Protein AF-A0A950H1S0-F1 (afdb_monomer_lite)

Secondary structure (DSSP, 8-state):
-----------S-S--S-S-HHHHHHHHHHHHHHHS-HHHHHHHHHHH-EE-TTSPEEPPHHHHHHHHHHHHHHHHHHTTTTHHHHHHHHHHHHHHHHHHHHHHHHHHHHHHTT-HHHHHHHHHHHHHHHHHHHT--SSHHHHHHHHHT---S-HHHHHHHHHHHHH-

Structure (mmCIF, N/CA/C/O backbone):
data_AF-A0A950H1S0-F1
#
_entry.id   AF-A0A950H1S0-F1
#
loop_
_atom_site.group_PDB
_atom_site.id
_atom_site.type_symbol
_atom_site.label_atom_id
_atom_site.label_alt_id
_atom_site.label_comp_id
_atom_site.label_asym_id
_atom_site.label_entity_id
_atom_site.label_seq_id
_atom_site.pdbx_PDB_ins_code
_atom_site.Cartn_x
_atom_site.Cartn_y
_atom_site.Cartn_z
_atom_site.occupancy
_atom_site.B_iso_or_equiv
_atom_site.auth_seq_id
_atom_site.auth_comp_id
_atom_site.auth_asym_id
_atom_site.auth_atom_id
_atom_site.pdbx_PDB_model_num
ATOM 1 N N . MET A 1 1 ? 1.755 6.041 -22.697 1.00 38.09 1 MET A N 1
ATOM 2 C CA . MET A 1 1 ? 2.998 6.844 -22.705 1.00 38.09 1 MET A CA 1
ATOM 3 C C . MET A 1 1 ? 3.566 6.841 -24.124 1.00 38.09 1 MET A C 1
ATOM 5 O O . MET A 1 1 ? 3.998 5.794 -24.586 1.00 38.09 1 MET A O 1
ATOM 9 N N . THR A 1 2 ? 3.472 7.942 -24.872 1.00 40.25 2 THR A N 1
ATOM 10 C CA . THR A 1 2 ? 3.993 8.026 -26.253 1.00 40.25 2 THR A CA 1
ATOM 11 C C . THR A 1 2 ? 5.439 8.514 -26.235 1.00 40.25 2 THR A C 1
ATOM 13 O O . THR A 1 2 ? 5.691 9.672 -25.904 1.00 40.25 2 THR A O 1
ATOM 16 N N . TRP A 1 3 ? 6.384 7.643 -26.582 1.00 46.75 3 TRP A N 1
ATOM 17 C CA . TRP A 1 3 ? 7.804 7.979 -26.685 1.00 46.75 3 TRP A CA 1
ATOM 18 C C . TRP A 1 3 ? 8.029 8.882 -27.905 1.00 46.75 3 TRP A C 1
ATOM 20 O O . TRP A 1 3 ? 7.721 8.502 -29.034 1.00 46.75 3 TRP A O 1
ATOM 30 N N . ARG A 1 4 ? 8.524 10.106 -27.686 1.00 51.00 4 ARG A N 1
ATOM 31 C CA . ARG A 1 4 ? 8.884 11.040 -28.763 1.00 51.00 4 ARG A CA 1
ATOM 32 C C . ARG A 1 4 ? 10.363 10.869 -29.091 1.00 51.00 4 ARG A C 1
ATOM 34 O O . ARG A 1 4 ? 11.213 11.293 -28.319 1.00 51.00 4 ARG A O 1
ATOM 41 N N . PHE A 1 5 ? 10.659 10.286 -30.248 1.00 61.50 5 PHE A N 1
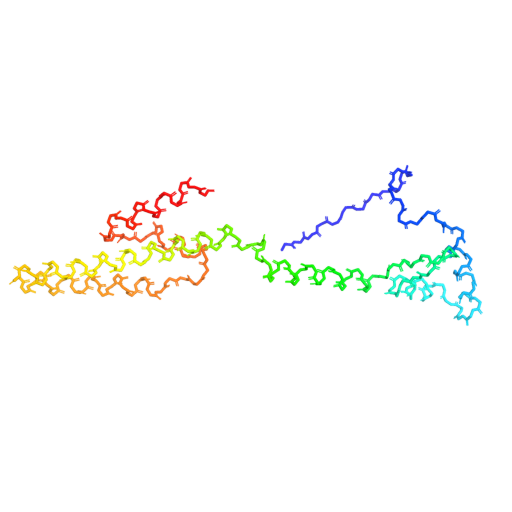ATOM 42 C CA . PHE A 1 5 ? 12.015 10.255 -30.795 1.00 61.50 5 PHE A CA 1
ATOM 43 C C . PHE A 1 5 ? 12.341 11.601 -31.456 1.00 61.50 5 PHE A C 1
ATOM 45 O O . PHE A 1 5 ? 11.546 12.120 -32.242 1.00 61.50 5 PHE A O 1
ATOM 52 N N . ALA A 1 6 ? 13.500 12.173 -31.132 1.00 51.38 6 ALA A N 1
ATOM 53 C CA . ALA A 1 6 ? 13.997 13.409 -31.728 1.00 51.38 6 ALA A CA 1
ATOM 54 C C . ALA A 1 6 ? 15.159 13.087 -32.676 1.00 51.38 6 ALA A C 1
ATOM 56 O O . ALA A 1 6 ? 16.262 12.774 -32.235 1.00 51.38 6 ALA A O 1
ATOM 57 N N . TYR A 1 7 ? 14.907 13.172 -33.980 1.00 58.94 7 TYR A N 1
ATOM 58 C CA . TYR A 1 7 ? 15.935 12.994 -35.002 1.00 58.94 7 TYR A CA 1
ATOM 59 C C . TYR A 1 7 ? 16.726 14.296 -35.175 1.00 58.94 7 TYR A C 1
ATOM 61 O O . TYR A 1 7 ? 16.140 15.370 -35.326 1.00 58.94 7 TYR A O 1
ATOM 69 N N . ARG A 1 8 ? 18.060 14.212 -35.158 1.00 60.66 8 ARG A N 1
ATOM 70 C CA . ARG A 1 8 ? 18.971 15.327 -35.460 1.00 60.66 8 ARG A CA 1
ATOM 71 C C . ARG A 1 8 ? 19.859 14.974 -36.650 1.00 60.66 8 ARG A C 1
ATOM 73 O O . ARG A 1 8 ? 20.138 13.806 -36.901 1.00 60.66 8 ARG A O 1
ATOM 80 N N . ARG A 1 9 ? 20.277 15.999 -37.397 1.00 55.22 9 ARG A N 1
ATOM 81 C CA . ARG A 1 9 ? 21.183 15.864 -38.544 1.00 55.22 9 ARG A CA 1
ATOM 82 C C . ARG A 1 9 ? 22.585 15.486 -38.048 1.00 55.22 9 ARG A C 1
ATOM 84 O O . ARG A 1 9 ? 23.049 16.069 -37.076 1.00 55.22 9 ARG A O 1
ATOM 91 N N . TRP A 1 10 ? 23.223 14.527 -38.718 1.00 53.88 10 TRP A N 1
ATOM 92 C CA . TRP A 1 10 ? 24.555 14.015 -38.381 1.00 53.88 10 TRP A CA 1
ATOM 93 C C . TRP A 1 10 ? 25.620 15.116 -38.475 1.00 53.88 10 TRP A C 1
ATOM 95 O O . TRP A 1 10 ? 25.728 15.773 -39.512 1.00 53.88 10 TRP A O 1
ATOM 105 N N . ASP A 1 11 ? 26.388 15.315 -37.404 1.00 62.91 11 ASP A N 1
ATOM 106 C CA . ASP A 1 11 ? 27.417 16.360 -37.279 1.00 62.91 11 ASP A CA 1
ATOM 107 C C . ASP A 1 11 ? 28.848 15.798 -37.171 1.00 62.91 11 ASP A C 1
ATOM 109 O O . ASP A 1 11 ? 29.795 16.551 -36.961 1.00 62.91 11 ASP A O 1
ATOM 113 N N . GLY A 1 12 ? 29.013 14.483 -37.353 1.00 54.94 12 GLY A N 1
ATOM 114 C CA . GLY A 1 12 ? 30.312 13.806 -37.335 1.00 54.94 12 GLY A CA 1
ATOM 115 C C . GLY A 1 12 ? 30.872 13.505 -35.944 1.00 54.94 12 GLY A C 1
ATOM 116 O O . GLY A 1 12 ? 31.942 12.916 -35.864 1.00 54.94 12 GLY A O 1
ATOM 117 N N . THR A 1 13 ? 30.173 13.870 -34.863 1.00 57.12 13 THR A N 1
ATOM 118 C CA . THR A 1 13 ? 30.615 13.606 -33.476 1.00 57.12 13 THR A CA 1
ATOM 119 C C . THR A 1 13 ? 29.840 12.497 -32.773 1.00 57.12 13 THR A C 1
ATOM 121 O O . THR A 1 13 ? 30.109 12.178 -31.617 1.00 57.12 13 THR A O 1
ATOM 124 N N . GLN A 1 14 ? 28.863 11.908 -33.456 1.00 60.25 14 GLN A N 1
ATOM 125 C CA . GLN A 1 14 ? 28.075 10.811 -32.918 1.00 60.25 14 GLN A CA 1
ATOM 126 C C . GLN A 1 14 ? 28.846 9.505 -33.088 1.00 60.25 14 GLN A C 1
ATOM 128 O O . GLN A 1 14 ? 29.394 9.246 -34.157 1.00 60.25 14 GLN A O 1
ATOM 133 N N . ASP A 1 15 ? 28.876 8.704 -32.026 1.00 51.19 15 ASP A N 1
ATOM 134 C CA . ASP A 1 15 ? 29.536 7.402 -31.995 1.00 51.19 15 ASP A CA 1
ATOM 135 C C . ASP A 1 15 ? 28.884 6.500 -33.054 1.00 51.19 15 ASP A C 1
ATOM 137 O O . ASP A 1 15 ? 27.745 6.038 -32.908 1.00 51.19 15 ASP A O 1
ATOM 141 N N . SER A 1 16 ? 29.535 6.360 -34.209 1.00 47.78 16 SER A N 1
ATOM 142 C CA . SER A 1 16 ? 29.001 5.556 -35.295 1.00 47.78 16 SER A CA 1
ATOM 143 C C . SER A 1 16 ? 29.196 4.095 -34.930 1.00 47.78 16 SER A C 1
ATOM 145 O O . SER A 1 16 ? 30.315 3.596 -34.938 1.00 47.78 16 SER A O 1
ATOM 147 N N . LEU A 1 17 ? 28.097 3.371 -34.719 1.00 52.16 17 LEU A N 1
ATOM 148 C CA . LEU A 1 17 ? 28.074 1.904 -34.601 1.00 52.16 17 LEU A CA 1
ATOM 149 C C . LEU A 1 17 ? 28.698 1.164 -35.808 1.00 52.16 17 LEU A C 1
ATOM 151 O O . LEU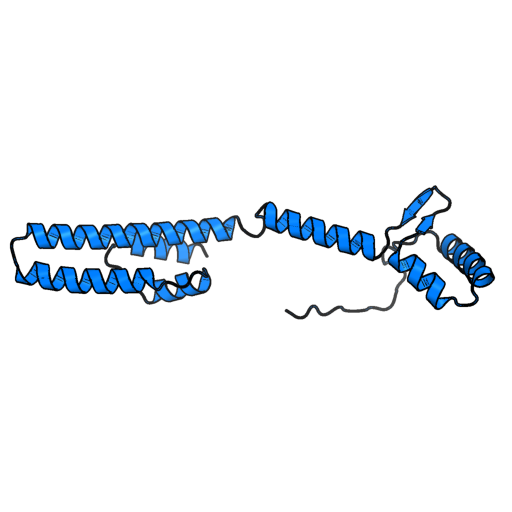 A 1 17 ? 28.763 -0.063 -35.810 1.00 52.16 17 LEU A O 1
ATOM 155 N N . VAL A 1 18 ? 29.123 1.887 -36.849 1.00 53.25 18 VAL A N 1
ATOM 156 C CA . VAL A 1 18 ? 29.687 1.359 -38.088 1.00 53.25 18 VAL A CA 1
ATOM 157 C C . VAL A 1 18 ? 30.982 2.111 -38.396 1.00 53.25 18 VAL A C 1
ATOM 159 O O . VAL A 1 18 ? 30.972 3.121 -39.091 1.00 53.25 18 VAL A O 1
ATOM 162 N N . ASP A 1 19 ? 32.091 1.604 -37.865 1.00 55.81 19 ASP A N 1
ATOM 163 C CA . ASP A 1 19 ? 33.453 2.128 -38.075 1.00 55.81 19 ASP A CA 1
ATOM 164 C C . ASP A 1 19 ? 34.013 1.773 -39.474 1.00 55.81 19 ASP A C 1
ATOM 166 O O . ASP A 1 19 ? 35.102 2.186 -39.853 1.00 55.81 19 ASP A O 1
ATOM 170 N N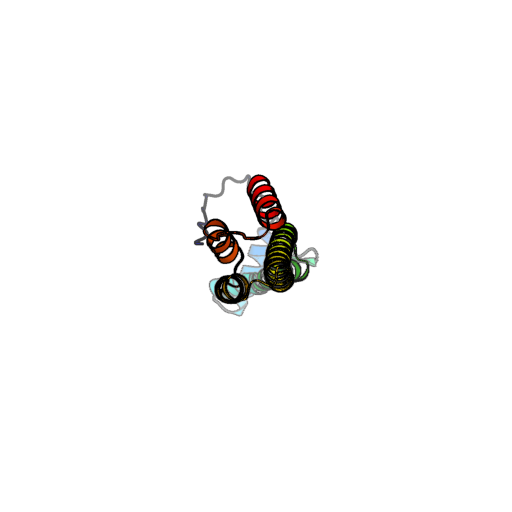 . ASP A 1 20 ? 33.262 0.997 -40.269 1.00 60.25 20 ASP A N 1
ATOM 171 C CA . ASP A 1 20 ? 33.760 0.358 -41.491 1.00 60.25 20 ASP A CA 1
ATOM 172 C C . ASP A 1 20 ? 32.764 0.513 -42.656 1.00 60.25 20 ASP A C 1
ATOM 174 O O . ASP A 1 20 ? 32.072 -0.413 -43.091 1.00 60.25 20 ASP A O 1
ATOM 178 N N . THR A 1 21 ? 32.621 1.756 -43.121 1.00 63.16 21 THR A N 1
ATOM 179 C CA . THR A 1 21 ? 31.704 2.130 -44.217 1.00 63.16 21 THR A CA 1
ATOM 180 C C . THR A 1 21 ? 32.031 1.438 -45.547 1.00 63.16 21 THR A C 1
ATOM 182 O O . THR A 1 21 ? 31.116 1.137 -46.316 1.00 63.16 21 THR A O 1
ATOM 185 N N . ASP A 1 22 ? 33.300 1.103 -45.790 1.00 61.12 22 ASP A N 1
ATOM 186 C CA . ASP A 1 22 ? 33.742 0.393 -46.996 1.00 61.12 22 ASP A CA 1
ATOM 187 C C . ASP A 1 22 ? 33.307 -1.082 -47.000 1.00 61.12 22 ASP A C 1
ATOM 189 O O . ASP A 1 22 ? 32.896 -1.612 -48.038 1.00 61.12 22 ASP A O 1
ATOM 193 N N . ALA A 1 23 ? 33.296 -1.737 -45.834 1.00 64.12 23 ALA A N 1
ATOM 194 C CA . ALA A 1 23 ? 32.788 -3.102 -45.692 1.00 64.12 23 ALA A CA 1
ATOM 195 C C . ALA A 1 23 ? 31.280 -3.187 -45.997 1.00 64.12 23 ALA A C 1
ATOM 197 O O . ALA A 1 23 ? 30.825 -4.127 -46.655 1.00 64.12 23 ALA A O 1
ATOM 198 N N . VAL A 1 24 ? 30.515 -2.167 -45.589 1.00 63.62 24 VAL A N 1
ATOM 199 C CA . VAL A 1 24 ? 29.084 -2.045 -45.913 1.00 63.62 24 VAL A CA 1
ATOM 200 C C . VAL A 1 24 ? 28.879 -1.931 -47.426 1.00 63.62 24 VAL A C 1
ATOM 202 O O . VAL A 1 24 ? 28.056 -2.646 -47.996 1.00 63.62 24 VAL A O 1
ATOM 205 N N . LEU A 1 25 ? 29.646 -1.068 -48.098 1.00 66.50 25 LEU A N 1
ATOM 206 C CA . LEU A 1 25 ? 29.520 -0.840 -49.541 1.00 66.50 25 LEU A CA 1
ATOM 207 C C . LEU A 1 25 ? 29.875 -2.082 -50.370 1.00 66.50 25 LEU A C 1
ATOM 209 O O . LEU A 1 25 ? 29.173 -2.392 -51.336 1.00 66.50 25 LEU A O 1
ATOM 213 N N . SER A 1 26 ? 30.916 -2.820 -49.977 1.00 68.94 26 SER A N 1
ATOM 214 C CA . SER A 1 26 ? 31.328 -4.050 -50.665 1.00 68.94 26 SER A CA 1
ATOM 215 C C . SER A 1 26 ? 30.219 -5.106 -50.644 1.00 68.94 26 SER A C 1
ATOM 217 O O . SER A 1 26 ? 29.904 -5.701 -51.672 1.00 68.94 26 SER A O 1
ATOM 219 N N . GLN A 1 27 ? 29.562 -5.290 -49.498 1.00 63.75 27 GLN A N 1
ATOM 220 C CA . GLN A 1 27 ? 28.539 -6.322 -49.347 1.00 63.75 27 GLN A CA 1
ATOM 221 C C . GLN A 1 27 ? 27.189 -5.944 -49.979 1.00 63.75 27 GLN A C 1
ATOM 223 O O . GLN A 1 27 ? 26.527 -6.810 -50.552 1.00 63.75 27 GLN A O 1
ATOM 228 N N . LEU A 1 28 ? 26.799 -4.658 -49.972 1.00 61.62 28 LEU A N 1
ATOM 229 C CA . LEU A 1 28 ? 25.647 -4.204 -50.769 1.00 61.62 28 LEU A CA 1
ATOM 230 C C . LEU A 1 28 ? 25.855 -4.474 -52.265 1.00 61.62 28 LEU A C 1
ATOM 232 O O . LEU A 1 28 ? 24.890 -4.759 -52.971 1.00 61.62 28 LEU A O 1
ATOM 236 N N . THR A 1 29 ? 27.094 -4.361 -52.747 1.00 65.69 29 THR A N 1
ATOM 237 C CA . THR A 1 29 ? 27.431 -4.551 -54.163 1.00 65.69 29 THR A CA 1
ATOM 238 C C . THR A 1 29 ? 27.356 -6.026 -54.564 1.00 65.69 29 THR A C 1
ATOM 240 O O . THR A 1 29 ? 26.790 -6.341 -55.611 1.00 65.69 29 THR A O 1
ATOM 243 N N . ASP A 1 30 ? 27.832 -6.930 -53.704 1.00 64.25 30 ASP A N 1
ATOM 244 C CA . ASP A 1 30 ? 27.719 -8.379 -53.913 1.00 64.25 30 ASP A CA 1
ATOM 245 C C . ASP A 1 30 ? 26.251 -8.853 -53.928 1.00 64.25 30 ASP A C 1
ATOM 247 O O . ASP A 1 30 ? 25.857 -9.643 -54.790 1.00 64.25 30 ASP A O 1
ATOM 251 N N . ASP A 1 31 ? 25.404 -8.320 -53.040 1.00 57.53 31 ASP A N 1
ATOM 252 C CA . ASP A 1 31 ? 23.982 -8.692 -52.970 1.00 57.53 31 ASP A CA 1
ATOM 253 C C . ASP A 1 31 ? 23.121 -8.029 -54.068 1.00 57.53 31 ASP A C 1
ATOM 255 O O . ASP A 1 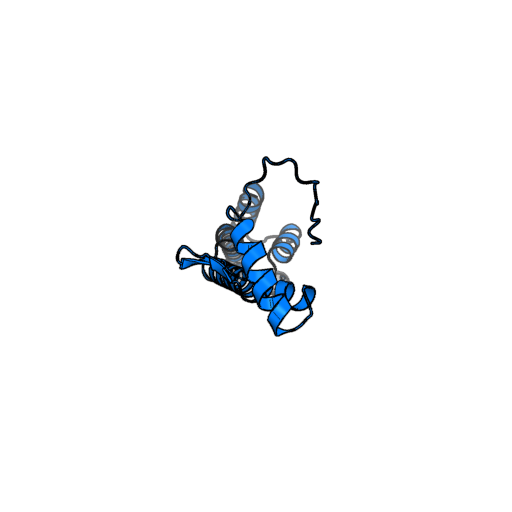31 ? 22.151 -8.631 -54.550 1.00 57.53 31 ASP A O 1
ATOM 259 N N . LEU A 1 32 ? 23.485 -6.820 -54.519 1.00 58.25 32 LEU A N 1
ATOM 260 C CA . LEU A 1 32 ? 22.901 -6.157 -55.695 1.00 58.25 32 LEU A CA 1
ATOM 261 C C . LEU A 1 32 ? 23.042 -7.014 -56.955 1.00 58.25 32 LEU A C 1
ATOM 263 O O . LEU A 1 32 ? 22.092 -7.132 -57.732 1.00 58.25 32 LEU A O 1
ATOM 267 N N . LEU A 1 33 ? 24.220 -7.616 -57.143 1.00 63.25 33 LEU A N 1
ATOM 268 C CA . LEU A 1 33 ? 24.517 -8.493 -58.276 1.00 63.25 33 LEU A CA 1
ATOM 269 C C . LEU A 1 33 ? 23.727 -9.809 -58.218 1.00 63.25 33 LEU A C 1
ATOM 271 O O . LEU A 1 33 ? 23.462 -10.401 -59.263 1.00 63.25 33 LEU A O 1
ATOM 275 N N . ALA A 1 34 ? 23.322 -10.251 -57.023 1.00 61.50 34 ALA A N 1
ATOM 276 C CA . ALA A 1 34 ? 22.607 -11.508 -56.829 1.00 61.50 34 ALA A CA 1
ATOM 277 C C . ALA A 1 34 ? 21.083 -11.404 -57.029 1.00 61.50 34 ALA A C 1
ATOM 279 O O . ALA A 1 34 ? 20.490 -12.349 -57.545 1.00 61.50 34 ALA A O 1
ATOM 280 N N . ASN A 1 35 ? 20.432 -10.304 -56.618 1.00 60.94 35 ASN A N 1
ATOM 281 C CA . ASN A 1 35 ? 18.957 -10.221 -56.594 1.00 60.94 35 ASN A CA 1
ATOM 282 C C . ASN A 1 35 ? 18.345 -8.896 -57.095 1.00 60.94 35 ASN A C 1
ATOM 284 O O . ASN A 1 35 ? 17.123 -8.773 -57.111 1.00 60.94 35 ASN A O 1
ATOM 288 N N . GLY A 1 36 ? 19.144 -7.911 -57.521 1.00 59.78 36 GLY A N 1
ATOM 289 C CA . GLY A 1 36 ? 18.653 -6.728 -58.244 1.00 59.78 36 GLY A CA 1
ATOM 290 C C . GLY A 1 36 ? 17.886 -5.670 -57.436 1.00 59.78 36 GLY A C 1
ATOM 291 O O . GLY A 1 36 ? 17.573 -4.626 -58.004 1.00 59.78 36 GLY A O 1
ATOM 292 N N . ASP A 1 37 ? 17.623 -5.873 -56.139 1.00 74.25 37 ASP A N 1
ATOM 293 C CA . ASP A 1 37 ? 17.004 -4.856 -55.277 1.00 74.25 37 ASP A CA 1
ATOM 294 C C . ASP A 1 37 ? 17.850 -4.557 -54.026 1.00 74.25 37 ASP A C 1
ATOM 296 O O . ASP A 1 37 ? 17.950 -5.344 -53.077 1.00 74.25 37 ASP A O 1
ATOM 300 N N . LEU A 1 38 ? 18.445 -3.362 -54.038 1.00 66.75 38 LEU A N 1
ATOM 301 C CA . LEU A 1 38 ? 19.234 -2.784 -52.952 1.00 66.75 38 LEU A CA 1
ATOM 302 C C . LEU A 1 38 ? 18.446 -2.683 -51.644 1.00 66.75 38 LEU A C 1
ATOM 304 O O . LEU A 1 38 ? 18.996 -2.863 -50.556 1.00 66.75 38 LEU A O 1
ATOM 308 N N . HIS A 1 39 ? 17.158 -2.362 -51.748 1.00 72.94 39 HIS A N 1
ATOM 309 C CA . HIS A 1 39 ? 16.298 -2.132 -50.601 1.00 72.94 39 HIS A CA 1
ATOM 310 C C . HIS A 1 39 ? 16.073 -3.431 -49.832 1.00 72.94 39 HIS A C 1
ATOM 312 O O . HIS A 1 39 ? 16.208 -3.459 -48.609 1.00 72.94 39 HIS A O 1
ATOM 318 N N . GLU A 1 40 ? 15.822 -4.529 -50.544 1.00 79.12 40 GLU A N 1
ATOM 319 C CA . GLU A 1 40 ? 15.666 -5.841 -49.921 1.00 79.12 40 GLU A CA 1
ATOM 320 C C . GLU A 1 40 ? 16.970 -6.360 -49.309 1.00 79.12 40 GLU A C 1
ATOM 322 O O . GLU A 1 40 ? 16.940 -7.038 -48.279 1.00 79.12 40 GLU A O 1
ATOM 327 N N . ALA A 1 41 ? 18.121 -6.085 -49.930 1.00 80.44 41 ALA A N 1
ATOM 328 C CA . ALA A 1 41 ? 19.426 -6.441 -49.373 1.00 80.44 41 ALA A CA 1
ATOM 329 C C . ALA A 1 41 ? 19.672 -5.703 -48.046 1.00 80.44 41 ALA A C 1
ATOM 331 O O . ALA A 1 41 ? 19.919 -6.335 -47.016 1.00 80.44 41 ALA A O 1
ATOM 332 N N . LEU A 1 42 ? 19.459 -4.384 -48.032 1.00 79.69 42 LEU A N 1
ATOM 333 C CA . LEU A 1 42 ? 19.552 -3.553 -46.831 1.00 79.69 42 LEU A CA 1
ATOM 334 C C . LEU A 1 42 ? 18.566 -3.984 -45.742 1.00 79.69 42 LEU A C 1
ATOM 336 O O . LEU A 1 42 ? 18.943 -4.130 -44.581 1.00 79.69 42 LEU A O 1
ATOM 340 N N . GLN A 1 43 ? 17.309 -4.240 -46.099 1.00 83.69 43 GLN A N 1
ATOM 341 C CA . GLN A 1 43 ? 16.289 -4.657 -45.142 1.00 83.69 43 GLN A CA 1
ATOM 342 C C . GLN A 1 43 ? 16.599 -6.035 -44.542 1.00 83.69 43 GLN A C 1
ATOM 344 O O . GLN A 1 43 ? 16.350 -6.276 -43.357 1.00 83.69 43 GLN A O 1
ATOM 349 N N . ARG A 1 44 ? 17.172 -6.953 -45.327 1.00 83.38 44 ARG A N 1
ATOM 350 C CA . ARG A 1 44 ? 17.634 -8.258 -44.836 1.00 83.38 44 ARG A CA 1
ATOM 351 C C . ARG A 1 44 ? 18.847 -8.123 -43.921 1.00 83.38 44 ARG A C 1
ATOM 353 O O . ARG A 1 44 ? 18.868 -8.785 -42.881 1.00 83.38 44 ARG A O 1
ATOM 360 N N . MET A 1 45 ? 19.797 -7.261 -44.275 1.00 83.25 45 MET A N 1
ATOM 361 C CA . MET A 1 45 ? 20.990 -6.968 -43.479 1.00 83.25 45 MET A CA 1
ATOM 362 C C . MET A 1 45 ? 20.617 -6.357 -42.122 1.00 83.25 45 MET A C 1
ATOM 364 O O . MET A 1 45 ? 21.042 -6.858 -41.086 1.00 83.25 45 MET A O 1
ATOM 368 N N . LEU A 1 46 ? 19.736 -5.352 -42.107 1.00 85.75 46 LEU A N 1
ATOM 369 C CA . LEU A 1 46 ? 19.254 -4.715 -40.878 1.00 85.75 46 LEU A CA 1
ATOM 370 C C . LEU A 1 46 ? 18.478 -5.685 -39.980 1.00 85.75 46 LEU A C 1
ATOM 372 O O . LEU A 1 46 ? 18.611 -5.639 -38.762 1.00 85.75 46 LEU A O 1
ATOM 376 N N . ASN A 1 47 ? 17.674 -6.582 -40.556 1.00 86.81 47 ASN A N 1
ATOM 377 C CA . ASN A 1 47 ? 16.861 -7.506 -39.765 1.00 86.81 47 ASN A CA 1
ATOM 378 C C . ASN A 1 47 ? 17.649 -8.686 -39.183 1.00 86.81 47 ASN A C 1
ATOM 380 O O . ASN A 1 47 ? 17.316 -9.136 -38.087 1.00 86.81 47 ASN A O 1
ATOM 384 N N . ARG A 1 48 ? 18.638 -9.223 -39.909 1.00 86.38 48 ARG A N 1
ATOM 385 C CA . ARG A 1 48 ? 19.388 -10.432 -39.505 1.00 86.38 48 ARG A CA 1
ATOM 386 C C . ARG A 1 48 ? 20.781 -10.148 -38.944 1.00 86.38 48 ARG A C 1
ATOM 388 O O . ARG A 1 48 ? 21.392 -11.049 -38.366 1.00 86.38 48 ARG A O 1
ATOM 395 N N . GLY A 1 49 ? 21.267 -8.925 -39.117 1.00 86.62 49 GLY A N 1
ATOM 396 C CA . GLY A 1 49 ? 22.653 -8.589 -38.850 1.00 86.62 49 GLY A CA 1
ATOM 397 C C . GLY A 1 49 ? 23.574 -9.096 -39.956 1.00 86.62 49 GLY A C 1
ATOM 398 O O . GLY A 1 49 ? 23.149 -9.741 -40.920 1.00 86.62 49 GLY A O 1
ATOM 399 N N . TRP A 1 50 ? 24.856 -8.797 -39.813 1.00 84.50 50 TRP A N 1
ATOM 400 C CA . TRP A 1 50 ? 25.892 -9.145 -40.783 1.00 84.50 50 TRP A CA 1
ATOM 401 C C . TRP A 1 50 ? 27.223 -9.386 -40.070 1.00 84.50 50 TRP A C 1
ATOM 403 O O . TRP A 1 50 ? 27.328 -9.220 -38.854 1.00 84.50 50 TRP A O 1
ATOM 413 N N . ARG A 1 51 ? 28.226 -9.871 -40.802 1.00 84.06 51 ARG A N 1
ATOM 414 C CA . ARG A 1 51 ? 29.572 -10.096 -40.265 1.00 84.06 51 ARG A CA 1
ATOM 415 C C . ARG A 1 51 ? 30.541 -9.143 -40.934 1.00 84.06 51 ARG A C 1
ATOM 417 O O . ARG A 1 51 ? 30.526 -9.033 -42.155 1.00 84.06 51 ARG A O 1
ATOM 424 N N . LEU A 1 52 ? 31.382 -8.512 -40.128 1.00 81.19 52 LEU A N 1
ATOM 425 C CA . LEU A 1 52 ? 32.496 -7.722 -40.614 1.00 81.19 52 LEU A CA 1
ATOM 426 C C . LEU A 1 52 ? 33.608 -8.644 -41.142 1.00 81.19 52 LEU A C 1
ATOM 428 O O . LEU A 1 52 ? 33.698 -9.810 -40.735 1.00 81.19 52 LEU A O 1
ATOM 432 N N . PRO A 1 53 ? 34.490 -8.124 -42.012 1.00 73.81 53 PRO A N 1
ATOM 433 C CA . PRO A 1 53 ? 35.651 -8.854 -42.526 1.00 73.81 53 PRO A CA 1
ATOM 434 C C . PRO A 1 53 ? 36.624 -9.341 -41.442 1.00 73.81 53 PRO A C 1
ATOM 436 O O . PRO A 1 53 ? 37.315 -10.339 -41.631 1.00 73.81 53 PRO A O 1
ATOM 439 N N . ASP A 1 54 ? 36.657 -8.670 -40.292 1.00 81.75 54 ASP A N 1
ATOM 440 C CA . ASP A 1 54 ? 37.440 -9.062 -39.115 1.00 81.75 54 ASP A CA 1
ATOM 441 C C . ASP A 1 54 ? 36.798 -10.202 -38.294 1.00 81.75 54 ASP A C 1
ATOM 443 O O . ASP A 1 54 ? 37.342 -10.634 -37.277 1.00 81.75 54 ASP A O 1
ATOM 447 N N . GLY A 1 55 ? 35.641 -10.705 -38.735 1.00 78.12 55 GLY A N 1
ATOM 448 C CA . GLY A 1 55 ? 34.899 -11.788 -38.099 1.00 78.12 55 GLY A CA 1
ATOM 449 C C . GLY A 1 55 ? 33.920 -11.343 -37.010 1.00 78.12 55 GLY A C 1
ATOM 450 O O . GLY A 1 55 ? 33.174 -12.189 -36.507 1.00 78.12 55 GLY A O 1
ATOM 451 N N . ARG A 1 56 ? 33.857 -10.051 -36.650 1.00 80.12 56 ARG A N 1
ATOM 452 C CA . ARG A 1 56 ? 32.868 -9.545 -35.683 1.00 80.12 56 ARG A CA 1
ATOM 453 C C . ARG A 1 56 ? 31.459 -9.608 -36.271 1.00 80.12 56 ARG A C 1
ATOM 455 O O . ARG A 1 56 ? 31.238 -9.302 -37.440 1.00 80.12 56 ARG A O 1
ATOM 462 N N . ARG A 1 57 ? 30.478 -10.009 -35.459 1.00 80.75 57 ARG A N 1
ATOM 463 C CA . ARG A 1 57 ? 29.061 -10.045 -35.853 1.00 80.75 57 ARG A CA 1
ATOM 464 C C . ARG A 1 57 ? 28.369 -8.764 -35.398 1.00 80.75 57 ARG A C 1
ATOM 466 O O . ARG A 1 57 ? 28.339 -8.487 -34.205 1.00 80.75 57 ARG A O 1
ATOM 473 N N . VAL A 1 58 ? 27.773 -8.037 -36.337 1.00 87.44 58 VAL A N 1
ATOM 474 C CA . VAL A 1 58 ? 26.823 -6.959 -36.047 1.00 87.44 58 VAL A CA 1
ATOM 475 C C . VAL A 1 58 ? 25.446 -7.573 -35.888 1.00 87.44 58 VAL A C 1
ATOM 477 O O . VAL A 1 58 ? 24.982 -8.333 -36.741 1.00 87.44 58 VAL A O 1
ATOM 480 N N . GLU A 1 59 ? 24.805 -7.250 -34.778 1.00 88.50 59 GLU A N 1
ATOM 481 C CA . GLU A 1 59 ? 23.483 -7.750 -34.429 1.00 88.50 59 GLU A CA 1
ATOM 482 C C . GLU A 1 59 ? 22.399 -7.078 -35.264 1.00 88.50 59 GLU A C 1
ATOM 484 O O . GLU A 1 59 ? 22.440 -5.875 -35.530 1.00 88.50 59 GLU A O 1
ATOM 489 N N . GLY A 1 60 ? 21.427 -7.876 -35.703 1.00 90.56 60 GLY A N 1
ATOM 490 C CA . GLY A 1 60 ? 20.264 -7.352 -36.406 1.00 90.56 60 GLY A CA 1
ATOM 491 C C . GLY A 1 60 ? 19.245 -6.750 -35.446 1.00 90.56 60 GLY A C 1
ATOM 492 O O . GLY A 1 60 ? 19.257 -7.010 -34.245 1.00 90.56 60 GLY A O 1
ATOM 493 N N . LEU A 1 61 ? 18.269 -6.029 -35.995 1.00 88.19 61 LEU A N 1
ATOM 494 C CA . LEU A 1 61 ? 17.136 -5.500 -35.237 1.00 88.19 61 LEU A CA 1
ATOM 495 C C . LEU A 1 61 ? 16.388 -6.601 -34.467 1.00 88.19 61 LEU A C 1
ATOM 497 O O . LEU A 1 61 ? 15.896 -6.344 -33.377 1.00 88.19 61 LEU A O 1
ATOM 501 N N . ARG A 1 62 ? 16.315 -7.828 -35.002 1.00 86.75 62 ARG A N 1
ATOM 502 C CA . ARG A 1 62 ? 15.700 -8.965 -34.296 1.00 86.75 62 ARG A CA 1
ATOM 503 C C . ARG A 1 62 ? 16.465 -9.335 -33.033 1.00 86.75 62 ARG A C 1
ATOM 505 O O . ARG A 1 62 ? 15.851 -9.415 -31.981 1.00 86.75 62 ARG A O 1
ATOM 512 N N . ASP A 1 63 ? 17.783 -9.473 -33.141 1.00 87.44 63 ASP A N 1
ATOM 513 C CA . ASP A 1 63 ? 18.646 -9.822 -32.012 1.00 87.44 63 ASP A CA 1
ATOM 514 C C . ASP A 1 63 ? 18.584 -8.734 -30.923 1.00 87.44 63 ASP A C 1
ATOM 516 O O . ASP A 1 63 ? 18.475 -9.038 -29.738 1.00 87.44 63 ASP A O 1
ATOM 520 N N . LEU A 1 64 ? 18.562 -7.456 -31.325 1.00 88.06 64 LEU A N 1
ATOM 521 C CA . LEU A 1 64 ? 18.401 -6.330 -30.401 1.00 88.06 64 LEU A CA 1
ATOM 522 C C . LEU A 1 64 ? 17.019 -6.317 -29.730 1.00 88.06 64 LEU A C 1
ATOM 524 O O . LEU A 1 64 ? 16.920 -6.078 -28.530 1.00 88.06 64 LEU A O 1
ATOM 528 N N . LEU A 1 65 ? 15.947 -6.583 -30.482 1.00 88.62 65 LEU A N 1
ATOM 529 C CA . LEU A 1 65 ? 14.593 -6.679 -29.928 1.00 88.62 65 LEU A CA 1
ATOM 530 C C . LEU A 1 65 ? 14.452 -7.866 -28.974 1.00 88.62 65 LEU A C 1
ATOM 532 O O . LEU A 1 65 ? 13.773 -7.743 -27.958 1.00 88.62 65 LEU A O 1
ATOM 536 N N . ASP A 1 66 ? 15.076 -8.996 -29.292 1.00 89.62 66 ASP A N 1
ATOM 537 C CA . ASP A 1 66 ? 15.062 -10.179 -28.440 1.00 89.62 66 ASP A CA 1
ATOM 538 C C . ASP A 1 66 ? 15.876 -9.947 -27.163 1.00 89.62 66 ASP A C 1
ATOM 540 O O . ASP A 1 66 ? 15.394 -10.300 -26.091 1.00 89.62 66 ASP A O 1
ATOM 544 N N . ARG A 1 67 ? 17.013 -9.236 -27.231 1.00 86.75 67 ARG A N 1
ATOM 545 C CA . ARG A 1 67 ? 17.730 -8.757 -26.036 1.00 86.75 67 ARG A CA 1
ATOM 546 C C . ARG A 1 67 ? 16.850 -7.864 -25.168 1.00 86.75 67 ARG A C 1
ATOM 548 O O . ARG A 1 67 ? 16.746 -8.113 -23.979 1.00 86.75 67 ARG A O 1
ATOM 555 N N . ILE A 1 68 ? 16.199 -6.855 -25.750 1.00 88.00 68 ILE A N 1
ATOM 556 C CA . ILE A 1 68 ? 15.330 -5.937 -24.993 1.00 88.00 68 ILE A CA 1
ATOM 557 C C . ILE A 1 68 ? 14.169 -6.699 -24.339 1.00 88.00 68 ILE A C 1
ATOM 559 O O . ILE A 1 68 ? 13.748 -6.366 -23.234 1.00 88.00 68 ILE A O 1
ATOM 563 N N . ARG A 1 69 ? 13.620 -7.719 -25.012 1.00 86.25 69 ARG A N 1
ATOM 564 C CA . ARG A 1 69 ? 12.586 -8.584 -24.427 1.00 86.25 69 ARG A CA 1
ATOM 565 C C . ARG A 1 69 ? 13.123 -9.393 -23.255 1.00 86.25 69 ARG A C 1
ATOM 567 O O . ARG A 1 69 ? 12.456 -9.412 -22.230 1.00 86.25 69 ARG A O 1
ATOM 574 N N . LEU A 1 70 ? 14.296 -10.002 -23.413 1.00 84.88 70 LEU A N 1
ATOM 575 C CA . LEU A 1 70 ? 14.977 -10.754 -22.361 1.00 84.88 70 LEU A CA 1
ATOM 576 C C . LEU A 1 70 ? 15.291 -9.866 -21.157 1.00 84.88 70 LEU A C 1
ATOM 578 O O . LEU A 1 70 ? 14.917 -10.218 -20.052 1.00 84.88 70 LEU A O 1
ATOM 582 N N . GLU A 1 71 ? 15.866 -8.682 -21.369 1.00 78.62 71 GLU A N 1
ATOM 583 C CA . GLU A 1 71 ? 16.132 -7.722 -20.292 1.00 78.62 71 GLU A CA 1
ATOM 584 C C . GLU A 1 71 ? 14.845 -7.263 -19.613 1.00 78.62 71 GLU A C 1
ATOM 586 O O . GLU A 1 71 ? 14.802 -7.117 -18.397 1.00 78.62 71 GLU A O 1
ATOM 591 N N . ARG A 1 72 ? 13.768 -7.047 -20.374 1.00 78.06 72 ARG A N 1
ATOM 592 C CA . ARG A 1 72 ? 12.465 -6.711 -19.795 1.00 78.06 72 ARG A CA 1
ATOM 593 C C . ARG A 1 72 ? 11.928 -7.857 -18.940 1.00 78.06 72 ARG A C 1
ATOM 595 O O . ARG A 1 72 ? 11.384 -7.590 -17.876 1.00 78.06 72 ARG A O 1
ATOM 602 N N . GLU A 1 73 ? 12.014 -9.091 -19.422 1.00 73.19 73 GLU A N 1
ATOM 603 C CA . GLU A 1 73 ? 11.566 -10.281 -18.696 1.00 73.19 73 GLU A CA 1
ATOM 604 C C . GLU A 1 73 ? 12.398 -10.480 -17.429 1.00 73.19 73 GLU A C 1
ATOM 606 O O . GLU A 1 73 ? 11.825 -10.578 -16.352 1.00 73.19 73 GLU A O 1
ATOM 611 N N . GLU A 1 74 ? 13.720 -10.358 -17.527 1.00 66.81 74 GLU A N 1
ATOM 612 C CA . GLU A 1 74 ? 14.647 -10.399 -16.398 1.00 66.81 74 GLU A CA 1
ATOM 613 C C . GLU A 1 74 ? 14.391 -9.251 -15.413 1.00 66.81 74 GLU A C 1
ATOM 615 O O . GLU A 1 74 ? 14.389 -9.482 -14.216 1.00 66.81 74 GLU A O 1
ATOM 620 N N . THR A 1 75 ? 14.085 -8.030 -15.864 1.00 60.47 75 THR A N 1
ATOM 621 C CA . THR A 1 75 ? 13.728 -6.888 -14.990 1.00 60.47 75 THR A CA 1
ATOM 622 C C . THR A 1 75 ? 12.396 -7.118 -14.266 1.00 60.47 75 THR A C 1
ATOM 624 O O . THR A 1 75 ? 12.229 -6.734 -13.108 1.00 60.47 75 THR A O 1
ATOM 627 N N . LEU A 1 76 ? 11.425 -7.743 -14.940 1.00 60.59 76 LEU A N 1
ATOM 628 C CA . LEU A 1 76 ? 10.137 -8.115 -14.349 1.00 60.59 76 LEU A CA 1
ATOM 629 C C . LEU A 1 76 ? 10.270 -9.298 -13.377 1.00 60.59 76 LEU A C 1
ATOM 631 O O . LEU A 1 76 ? 9.562 -9.332 -12.375 1.00 60.59 76 LEU A O 1
ATOM 635 N N . GLU A 1 77 ? 11.169 -10.240 -13.657 1.00 57.12 77 GLU A N 1
ATOM 636 C CA . GLU A 1 77 ? 11.430 -11.431 -12.843 1.00 57.12 77 GLU A CA 1
ATOM 637 C C . GLU A 1 77 ? 12.354 -11.129 -11.645 1.00 57.12 77 GLU A C 1
ATOM 639 O O . GLU A 1 77 ? 12.157 -11.676 -10.563 1.00 57.12 77 GLU A O 1
ATOM 644 N N . SER A 1 78 ? 13.311 -10.207 -11.804 1.00 54.06 78 SER A N 1
ATOM 645 C CA . SER A 1 78 ? 14.274 -9.773 -10.773 1.00 54.06 78 SER A CA 1
ATOM 646 C C . SER A 1 78 ? 13.751 -8.682 -9.833 1.00 54.06 78 SER A C 1
ATOM 648 O O . SER A 1 78 ? 14.401 -8.376 -8.836 1.00 54.06 78 SER A O 1
ATOM 650 N N . GLY A 1 79 ? 12.560 -8.127 -10.083 1.00 51.00 79 GLY A N 1
ATOM 651 C CA . GLY A 1 79 ? 11.887 -7.241 -9.129 1.00 51.00 79 GLY A CA 1
ATOM 652 C C . GLY A 1 79 ? 12.432 -5.810 -9.058 1.00 51.00 79 GLY A C 1
ATOM 653 O O . GLY A 1 79 ? 12.154 -5.114 -8.084 1.00 51.00 79 GLY A O 1
ATOM 654 N N . ASP A 1 80 ? 13.138 -5.318 -10.079 1.00 47.56 80 ASP A N 1
ATOM 655 C CA . ASP A 1 80 ? 13.768 -3.980 -10.047 1.00 47.56 80 ASP A CA 1
ATOM 656 C C . ASP A 1 80 ? 12.806 -2.816 -10.403 1.00 47.56 80 ASP A C 1
ATOM 658 O O . ASP A 1 80 ? 13.163 -1.642 -10.422 1.00 47.56 80 ASP A O 1
ATOM 662 N N . LEU A 1 81 ? 11.523 -3.129 -10.623 1.00 51.81 81 LEU A N 1
ATOM 663 C CA . LEU A 1 81 ? 10.400 -2.176 -10.516 1.00 51.81 81 LEU A CA 1
ATOM 664 C C . LEU A 1 81 ? 9.525 -2.450 -9.278 1.00 51.81 81 LEU A C 1
ATOM 666 O O . LEU A 1 81 ? 8.485 -1.819 -9.091 1.00 51.81 81 LEU A O 1
ATOM 670 N N . GLY A 1 82 ? 9.929 -3.430 -8.467 1.00 55.22 82 GLY A N 1
ATOM 671 C CA . GLY A 1 82 ? 9.145 -4.053 -7.416 1.00 55.22 82 GLY A CA 1
ATOM 672 C C . GLY A 1 82 ? 9.702 -3.872 -6.011 1.00 55.22 82 GLY A C 1
ATOM 673 O O . GLY A 1 82 ? 8.905 -3.981 -5.109 1.00 55.22 82 GLY A O 1
ATOM 674 N N . GLY A 1 83 ? 10.981 -3.561 -5.775 1.00 64.12 83 GLY A N 1
ATOM 675 C CA . GLY A 1 83 ? 11.527 -3.463 -4.406 1.00 64.12 83 GLY A CA 1
ATOM 676 C C . GLY A 1 83 ? 10.772 -2.468 -3.514 1.00 64.12 83 GLY A C 1
ATOM 677 O O . GLY A 1 83 ? 10.048 -2.864 -2.607 1.00 64.12 83 GLY A O 1
ATOM 678 N N . THR A 1 84 ? 10.845 -1.177 -3.840 1.00 74.19 84 THR A N 1
ATOM 679 C CA . THR A 1 84 ? 10.148 -0.130 -3.071 1.00 74.19 84 THR A CA 1
ATOM 680 C C . THR A 1 84 ? 8.629 -0.236 -3.186 1.00 74.19 84 THR A C 1
ATOM 682 O O . THR A 1 84 ? 7.917 -0.007 -2.219 1.00 74.19 84 THR A O 1
ATOM 685 N N . TYR A 1 85 ? 8.102 -0.623 -4.351 1.00 78.12 85 TYR A N 1
ATOM 686 C CA . TYR A 1 85 ? 6.660 -0.806 -4.537 1.00 78.12 85 TYR A CA 1
ATOM 687 C C . TYR A 1 85 ? 6.113 -1.978 -3.708 1.00 78.12 85 TYR A C 1
ATOM 689 O O . TYR A 1 85 ? 5.017 -1.886 -3.166 1.00 78.12 85 TYR A O 1
ATOM 697 N N . HIS A 1 86 ? 6.866 -3.073 -3.602 1.00 80.75 86 HIS A N 1
ATOM 698 C CA . HIS A 1 86 ? 6.536 -4.237 -2.786 1.00 80.75 86 HIS A CA 1
ATOM 699 C C . HIS A 1 86 ? 6.673 -3.916 -1.306 1.00 80.75 86 HIS A C 1
ATOM 701 O O . HIS A 1 86 ? 5.790 -4.297 -0.554 1.00 80.75 86 HIS A O 1
ATOM 707 N N . GLU A 1 87 ? 7.704 -3.170 -0.907 1.00 85.50 87 GLU A N 1
ATOM 708 C CA . GLU A 1 87 ? 7.834 -2.652 0.458 1.00 85.50 87 GLU A CA 1
ATOM 709 C C . GLU A 1 87 ? 6.613 -1.803 0.836 1.00 85.50 87 GLU A C 1
ATOM 711 O O . GLU A 1 87 ? 5.967 -2.087 1.837 1.00 85.50 87 GLU A O 1
ATOM 716 N N . ILE A 1 88 ? 6.202 -0.847 -0.007 1.00 89.50 88 ILE A N 1
ATOM 717 C CA . ILE A 1 88 ? 4.999 -0.033 0.247 1.00 89.50 88 ILE A CA 1
ATOM 718 C C . ILE A 1 88 ? 3.737 -0.908 0.261 1.00 89.50 88 ILE A C 1
ATOM 720 O O . ILE A 1 88 ? 2.871 -0.734 1.114 1.00 89.50 88 ILE A O 1
ATOM 724 N N . ALA A 1 89 ? 3.608 -1.859 -0.669 1.00 88.94 89 ALA A N 1
ATOM 725 C CA . ALA A 1 89 ? 2.471 -2.779 -0.699 1.00 88.94 89 ALA A CA 1
ATOM 726 C C . ALA A 1 89 ? 2.407 -3.661 0.559 1.00 88.94 89 ALA A C 1
ATOM 728 O O . ALA A 1 89 ? 1.317 -3.946 1.056 1.00 88.94 89 ALA A O 1
ATOM 729 N N . GLN A 1 90 ? 3.562 -4.083 1.070 1.00 91.38 90 GLN A N 1
ATOM 730 C CA . GLN A 1 90 ? 3.679 -4.848 2.299 1.00 91.38 90 GLN A CA 1
ATOM 731 C C . GLN A 1 90 ? 3.307 -3.983 3.507 1.00 91.38 90 GLN A C 1
ATOM 733 O O . GLN A 1 90 ? 2.438 -4.397 4.268 1.00 91.38 90 GLN A O 1
ATOM 738 N N . GLU A 1 91 ? 3.867 -2.775 3.637 1.00 94.38 91 GLU A N 1
ATOM 739 C CA . GLU A 1 91 ? 3.531 -1.838 4.722 1.00 94.38 91 GLU A CA 1
ATOM 740 C C . GLU A 1 91 ? 2.021 -1.516 4.728 1.00 94.38 91 GLU A C 1
ATOM 742 O O . GLU A 1 91 ? 1.369 -1.591 5.767 1.00 94.38 91 GLU A O 1
ATOM 747 N N . LEU A 1 92 ? 1.393 -1.292 3.564 1.00 94.31 92 LEU A N 1
ATOM 748 C CA . LEU A 1 92 ? -0.068 -1.124 3.489 1.00 94.31 92 LEU A CA 1
ATOM 749 C C . LEU A 1 92 ? -0.847 -2.378 3.910 1.00 94.31 92 LEU A C 1
ATOM 751 O O . LEU A 1 92 ? -1.900 -2.273 4.541 1.00 94.31 92 LEU A O 1
ATOM 755 N N . SER A 1 93 ? -0.363 -3.573 3.565 1.00 93.25 93 SER A N 1
ATOM 756 C CA . SER A 1 93 ? -0.983 -4.822 4.017 1.00 93.25 93 SER A CA 1
ATOM 757 C C . SER A 1 93 ? -0.865 -4.998 5.535 1.00 93.25 93 SER A C 1
ATOM 759 O O . SER A 1 93 ? -1.772 -5.555 6.163 1.00 93.25 93 SER A O 1
ATOM 761 N N . GLU A 1 94 ? 0.236 -4.542 6.130 1.00 95.69 94 GLU A N 1
ATOM 762 C CA . GLU A 1 94 ? 0.448 -4.530 7.578 1.00 95.69 94 GLU A CA 1
ATOM 763 C C . GLU A 1 94 ? -0.528 -3.559 8.255 1.00 95.69 94 GLU A C 1
ATOM 765 O O . GLU A 1 94 ? -1.258 -3.987 9.147 1.00 95.69 94 GLU A O 1
ATOM 770 N N . VAL A 1 95 ? -0.685 -2.335 7.737 1.00 96.62 95 VAL A N 1
ATOM 771 C CA . VAL A 1 95 ? -1.704 -1.362 8.186 1.00 96.62 95 VAL A CA 1
ATOM 772 C C . VAL A 1 95 ? -3.114 -1.968 8.184 1.00 96.62 95 VAL A C 1
ATOM 774 O O . VAL A 1 95 ? -3.850 -1.869 9.167 1.00 96.62 95 VAL A O 1
ATOM 777 N N . VAL A 1 96 ? -3.516 -2.638 7.097 1.00 95.56 96 VAL A N 1
ATOM 778 C CA . VAL A 1 96 ? -4.840 -3.287 7.014 1.00 95.56 96 VAL A CA 1
ATOM 779 C C . VAL A 1 96 ? -4.975 -4.417 8.040 1.00 95.56 96 VAL A C 1
ATOM 781 O O . VAL A 1 96 ? -6.059 -4.642 8.585 1.00 95.56 96 VAL A O 1
ATOM 784 N N . THR A 1 97 ? -3.891 -5.140 8.312 1.00 96.50 97 THR A N 1
ATOM 785 C CA . THR A 1 97 ? -3.872 -6.209 9.318 1.00 96.50 97 THR A CA 1
ATOM 786 C C . THR A 1 97 ? -4.016 -5.640 10.728 1.00 96.50 97 THR A C 1
ATOM 788 O O . THR A 1 97 ? -4.820 -6.145 11.511 1.00 96.50 97 THR A O 1
ATOM 791 N N . GLU A 1 98 ? -3.300 -4.564 11.039 1.00 96.69 98 GLU A N 1
ATOM 792 C CA . GLU A 1 98 ? -3.399 -3.845 12.310 1.00 96.69 98 GLU A CA 1
ATOM 793 C C . GLU A 1 98 ? -4.804 -3.284 12.536 1.00 96.69 98 GLU A C 1
ATOM 795 O O . GLU A 1 98 ? -5.358 -3.434 13.626 1.00 96.69 98 GLU A O 1
ATOM 800 N N . GLU A 1 99 ? -5.422 -2.717 11.498 1.00 97.25 99 GLU A N 1
ATOM 801 C CA . GLU A 1 99 ? -6.794 -2.219 11.576 1.00 97.25 99 GLU A CA 1
ATOM 802 C C . GLU A 1 99 ? -7.789 -3.350 11.862 1.00 97.25 99 GLU A C 1
ATOM 804 O O . GLU A 1 99 ? -8.649 -3.215 12.734 1.00 97.25 99 GLU A O 1
ATOM 809 N N . ARG A 1 100 ? -7.649 -4.505 11.197 1.00 96.31 100 ARG A N 1
ATOM 810 C CA . ARG A 1 100 ? -8.484 -5.685 11.483 1.00 96.31 100 ARG A CA 1
ATOM 811 C C . ARG A 1 100 ? -8.343 -6.139 12.933 1.00 96.31 100 ARG A C 1
ATOM 813 O O . ARG A 1 100 ? -9.353 -6.380 13.591 1.00 96.31 100 ARG A O 1
ATOM 820 N N . LEU A 1 101 ? -7.117 -6.177 13.452 1.00 96.75 101 LEU A N 1
ATOM 821 C CA . LEU A 1 101 ? -6.855 -6.481 14.861 1.00 96.75 101 LEU A CA 1
ATOM 822 C C . LEU A 1 101 ? -7.443 -5.417 15.803 1.00 96.75 101 LEU A C 1
ATOM 824 O O . LEU A 1 101 ? -7.858 -5.738 16.916 1.00 96.75 101 LEU A O 1
ATOM 828 N N . GLY A 1 102 ? -7.470 -4.146 15.397 1.00 96.19 102 GLY A N 1
ATOM 829 C CA . GLY A 1 102 ? -8.136 -3.064 16.128 1.00 96.19 102 GLY A CA 1
ATOM 830 C C . GLY A 1 102 ? -9.646 -3.264 16.228 1.00 96.19 102 GLY A C 1
ATOM 831 O O . GLY A 1 102 ? -10.211 -3.146 17.315 1.00 96.19 102 GLY A O 1
ATOM 832 N N . ILE A 1 103 ? -10.283 -3.646 15.122 1.00 96.00 103 ILE A N 1
ATOM 833 C CA . ILE A 1 103 ? -11.714 -3.966 15.074 1.00 96.00 103 ILE A CA 1
ATOM 834 C C . ILE A 1 103 ? -12.035 -5.170 15.976 1.00 96.00 103 ILE A C 1
ATOM 836 O O . ILE A 1 103 ? -12.976 -5.112 16.765 1.00 96.00 103 ILE A O 1
ATOM 840 N N . GLU A 1 104 ? -11.229 -6.234 15.924 1.00 95.62 104 GLU A N 1
ATOM 841 C CA . GLU A 1 104 ? -11.407 -7.423 16.775 1.00 95.62 104 GLU A CA 1
ATOM 842 C C . GLU A 1 104 ? -11.268 -7.105 18.273 1.00 95.62 104 GLU A C 1
ATOM 844 O O . GLU A 1 104 ? -12.026 -7.619 19.105 1.00 95.62 104 GLU A O 1
ATOM 849 N N . ARG A 1 105 ? -10.320 -6.228 18.635 1.00 95.31 105 ARG A N 1
ATOM 850 C CA . ARG A 1 105 ? -10.173 -5.728 20.011 1.00 95.31 105 ARG A CA 1
ATOM 851 C C . ARG A 1 105 ? -11.405 -4.943 20.451 1.00 95.31 105 ARG A C 1
ATOM 853 O O . ARG A 1 105 ? -11.915 -5.195 21.538 1.00 95.31 105 ARG A O 1
ATOM 860 N N . LEU A 1 106 ? -11.911 -4.052 19.598 1.00 93.94 106 LEU A N 1
ATOM 861 C CA . LEU A 1 106 ? -13.104 -3.258 19.888 1.00 93.94 106 LEU A CA 1
ATOM 862 C C . LEU A 1 106 ? -14.328 -4.150 20.167 1.00 93.94 106 LEU A C 1
ATOM 864 O O . LEU A 1 106 ? -15.054 -3.914 21.134 1.00 93.94 106 LEU A O 1
ATOM 868 N N . GLU A 1 107 ? -14.541 -5.189 19.358 1.00 94.62 107 GLU A N 1
ATOM 869 C CA . GLU A 1 107 ? -15.617 -6.166 19.577 1.00 94.62 107 GLU A CA 1
ATOM 870 C C . GLU A 1 107 ? -15.429 -6.950 20.878 1.00 94.62 107 GLU A C 1
ATOM 872 O O . GLU A 1 107 ? -16.379 -7.123 21.646 1.00 94.62 107 GLU A O 1
ATOM 877 N N . SER A 1 108 ? -14.199 -7.385 21.158 1.00 94.38 108 SER A N 1
ATOM 878 C CA . SER A 1 108 ? -13.869 -8.120 22.383 1.00 94.38 108 SER A CA 1
ATOM 879 C C . SER A 1 108 ? -14.129 -7.281 23.638 1.00 94.38 108 SER A C 1
ATOM 881 O O . SER A 1 108 ? -14.716 -7.775 24.604 1.00 94.38 108 SER A O 1
ATOM 883 N N . ASP A 1 109 ? -13.761 -6.000 23.614 1.00 93.75 109 ASP A N 1
ATOM 884 C CA . ASP A 1 109 ? -13.999 -5.058 24.711 1.00 93.75 109 ASP A CA 1
ATOM 885 C C . ASP A 1 109 ? -15.496 -4.775 24.904 1.00 93.75 109 ASP A C 1
ATOM 887 O O . ASP A 1 109 ? -15.988 -4.694 26.036 1.00 93.75 109 ASP A O 1
ATOM 891 N N . ALA A 1 110 ? -16.2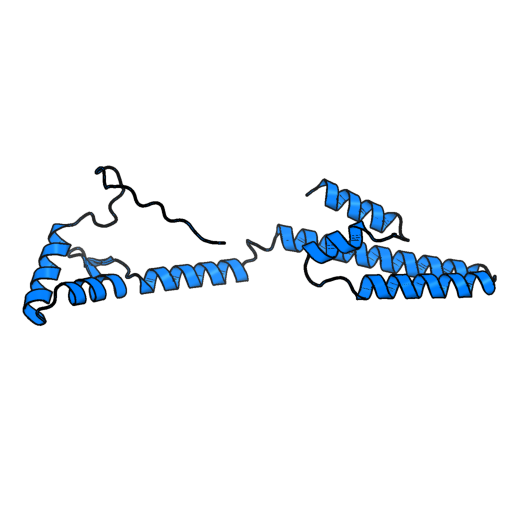51 -4.664 23.806 1.00 93.00 110 ALA A N 1
ATOM 892 C CA . ALA A 1 110 ? -17.698 -4.500 23.861 1.00 93.00 110 ALA A CA 1
ATOM 893 C C . ALA A 1 110 ? -18.381 -5.733 24.472 1.00 93.00 110 ALA A C 1
ATOM 895 O O . ALA A 1 110 ? -19.205 -5.577 25.379 1.00 93.00 110 ALA A O 1
ATOM 896 N N . ALA A 1 111 ? -17.979 -6.941 24.065 1.00 91.69 111 ALA A N 1
ATOM 897 C CA . ALA A 1 111 ? -18.470 -8.196 24.632 1.00 91.69 111 ALA A CA 1
ATOM 898 C C . ALA A 1 111 ? -18.116 -8.337 26.125 1.00 91.69 111 ALA A C 1
ATOM 900 O O . ALA A 1 111 ? -18.953 -8.739 26.936 1.00 91.69 111 ALA A O 1
ATOM 901 N N . ALA A 1 112 ? -16.902 -7.940 26.521 1.00 93.69 112 ALA A N 1
ATOM 902 C CA . ALA A 1 112 ? -16.461 -7.964 27.916 1.00 93.69 112 ALA A CA 1
ATOM 903 C C . ALA A 1 112 ? -17.204 -6.953 28.810 1.00 93.69 112 ALA A C 1
ATOM 905 O O . ALA A 1 112 ? -17.276 -7.138 30.026 1.00 93.69 112 ALA A O 1
ATOM 906 N N . SER A 1 113 ? -17.778 -5.894 28.229 1.00 91.12 113 SER A N 1
ATOM 907 C CA . SER A 1 113 ? -18.494 -4.858 28.983 1.00 91.12 113 SER A CA 1
ATOM 908 C C . SER A 1 113 ? -19.813 -5.329 29.607 1.00 91.12 113 SER A C 1
ATOM 910 O O . SER A 1 113 ? -20.316 -4.679 30.525 1.00 91.12 113 SER A O 1
ATOM 912 N N . GLY A 1 114 ? -20.381 -6.440 29.120 1.00 89.38 114 GLY A N 1
ATOM 913 C CA . GLY A 1 114 ? -21.661 -6.984 29.586 1.00 89.38 114 GLY A CA 1
ATOM 914 C C . GLY A 1 114 ? -22.894 -6.143 29.220 1.00 89.38 114 GLY A C 1
ATOM 915 O O . GLY A 1 114 ? -24.001 -6.474 29.644 1.00 89.38 114 GLY A O 1
ATOM 916 N N . ASP A 1 115 ? -22.727 -5.065 28.447 1.00 93.88 115 ASP A N 1
ATOM 917 C CA . ASP A 1 115 ? -23.816 -4.246 27.914 1.00 93.88 115 ASP A CA 1
ATOM 918 C C . ASP A 1 115 ? -24.216 -4.753 26.522 1.00 93.88 115 ASP A C 1
ATOM 920 O O . ASP A 1 115 ? -23.540 -4.496 25.525 1.00 93.88 115 ASP A O 1
ATOM 924 N N . GLN A 1 116 ? -25.348 -5.458 26.459 1.00 91.25 116 GLN A N 1
ATOM 925 C CA . GLN A 1 116 ? -25.852 -6.057 25.223 1.00 91.25 116 GLN A CA 1
ATOM 926 C C . GLN A 1 116 ? -26.110 -5.018 24.121 1.00 91.25 116 GLN A C 1
ATOM 928 O O . GLN A 1 116 ? -25.823 -5.275 22.956 1.00 91.25 116 GLN A O 1
ATOM 933 N N . ARG A 1 117 ? -26.596 -3.818 24.472 1.00 92.06 117 ARG A N 1
ATOM 934 C CA . ARG A 1 117 ? -26.841 -2.770 23.471 1.00 92.06 117 ARG A CA 1
ATOM 935 C C . ARG A 1 117 ? -25.531 -2.263 22.882 1.00 92.06 117 ARG A C 1
ATOM 937 O O . ARG A 1 117 ? -25.469 -1.978 21.691 1.00 92.06 117 ARG A O 1
ATOM 944 N N . ARG A 1 118 ? -24.498 -2.117 23.714 1.00 91.38 118 ARG A N 1
ATOM 945 C CA . ARG A 1 118 ? -23.170 -1.720 23.240 1.00 91.38 118 ARG A CA 1
ATOM 946 C C . ARG A 1 118 ? -22.601 -2.767 22.292 1.00 91.38 118 ARG A C 1
ATOM 948 O O . ARG A 1 118 ? -22.106 -2.394 21.238 1.00 91.38 118 ARG A O 1
ATOM 955 N N . GLN A 1 119 ? -22.706 -4.041 22.658 1.00 93.44 119 GLN A N 1
ATOM 956 C CA . GLN A 1 119 ? -22.224 -5.142 21.835 1.00 93.44 119 GLN A CA 1
ATOM 957 C C . GLN A 1 119 ? -22.879 -5.146 20.446 1.00 93.44 119 GLN A C 1
ATOM 959 O O . GLN A 1 119 ? -22.161 -5.135 19.454 1.00 93.44 119 GLN A O 1
ATOM 964 N N . GLU A 1 120 ? -24.212 -5.073 20.370 1.00 92.94 120 GLU A N 1
ATOM 965 C CA . GLU A 1 120 ? -24.949 -5.070 19.094 1.00 92.94 120 GLU A CA 1
ATOM 966 C C . GLU A 1 120 ? -24.511 -3.918 18.169 1.00 92.94 120 GLU A C 1
ATOM 968 O O . GLU A 1 120 ? -24.259 -4.129 16.985 1.00 92.94 120 GLU A O 1
ATOM 973 N N . ILE A 1 121 ? -24.357 -2.706 18.716 1.00 94.50 121 ILE A N 1
ATOM 974 C CA . ILE A 1 121 ? -23.909 -1.533 17.945 1.00 94.50 121 ILE A CA 1
ATOM 975 C C . ILE A 1 121 ? -22.462 -1.709 17.472 1.00 94.50 121 ILE A C 1
ATOM 977 O O . ILE A 1 121 ? -22.135 -1.391 16.330 1.00 94.50 121 ILE A O 1
ATOM 981 N N . THR A 1 122 ? -21.576 -2.192 18.346 1.00 94.81 122 THR A N 1
ATOM 982 C CA . THR A 1 122 ? -20.169 -2.403 17.996 1.00 94.81 122 THR A CA 1
ATOM 983 C C . THR A 1 122 ? -20.011 -3.472 16.920 1.00 94.81 122 THR A C 1
ATOM 985 O O . THR A 1 122 ? -19.222 -3.266 16.003 1.00 94.81 122 THR A O 1
ATOM 988 N N . GLU A 1 123 ? -20.767 -4.568 16.989 1.00 93.50 123 GLU A N 1
ATOM 989 C CA . GLU A 1 123 ? -20.757 -5.625 15.970 1.00 93.50 123 GLU A CA 1
ATOM 990 C C . GLU A 1 123 ? -21.218 -5.101 14.599 1.00 93.50 123 GLU A C 1
ATOM 992 O O . GLU A 1 123 ? -20.600 -5.424 13.582 1.00 93.50 123 GLU A O 1
ATOM 997 N N . GLU A 1 124 ? -22.255 -4.255 14.553 1.00 94.50 124 GLU A N 1
ATOM 998 C CA . GLU A 1 124 ? -22.732 -3.631 13.309 1.00 94.50 124 GLU A CA 1
ATOM 999 C C . GLU A 1 124 ? -21.652 -2.741 12.677 1.00 94.50 124 GLU A C 1
ATOM 1001 O O . GLU A 1 124 ? -21.315 -2.908 11.501 1.00 94.50 124 GLU A O 1
ATOM 1006 N N . VAL A 1 125 ? -21.040 -1.859 13.475 1.00 93.81 125 VAL A N 1
ATOM 1007 C CA . VAL A 1 125 ? -19.952 -0.981 13.015 1.00 93.81 125 VAL A CA 1
ATOM 1008 C C . VAL A 1 125 ? -18.739 -1.801 12.571 1.00 93.81 125 VAL A C 1
ATOM 1010 O O . VAL A 1 125 ? -18.180 -1.563 11.503 1.00 93.81 125 VAL A O 1
ATOM 1013 N N . ALA A 1 126 ? -18.331 -2.801 13.351 1.00 94.56 126 ALA A N 1
ATOM 1014 C CA . ALA A 1 126 ? -17.205 -3.669 13.021 1.00 94.56 126 ALA A CA 1
ATOM 1015 C C . ALA A 1 126 ? -17.437 -4.448 11.716 1.00 94.56 126 ALA A C 1
ATOM 1017 O O . ALA A 1 126 ? -16.516 -4.614 10.910 1.00 94.56 126 ALA A O 1
ATOM 1018 N N . ALA A 1 127 ? -18.667 -4.911 11.477 1.00 94.06 127 ALA A N 1
ATOM 1019 C CA . ALA A 1 127 ? -19.042 -5.571 10.233 1.00 94.06 127 ALA A CA 1
ATOM 1020 C C . ALA A 1 127 ? -18.950 -4.624 9.028 1.00 94.06 127 ALA A C 1
ATOM 1022 O O . ALA A 1 127 ? -18.387 -5.016 8.004 1.00 94.06 127 ALA A O 1
ATOM 1023 N N . GLU A 1 128 ? -19.443 -3.389 9.152 1.00 93.50 128 GLU A N 1
ATOM 1024 C CA . GLU A 1 128 ? -19.331 -2.360 8.111 1.00 93.50 128 GLU A CA 1
ATOM 1025 C C . GLU A 1 128 ? -17.866 -2.091 7.746 1.00 93.50 128 GLU A C 1
ATOM 1027 O O . GLU A 1 128 ? -17.480 -2.215 6.581 1.00 93.50 128 GLU A O 1
ATOM 1032 N N . ARG A 1 129 ? -17.015 -1.854 8.750 1.00 93.06 129 ARG A N 1
ATOM 1033 C CA . ARG A 1 129 ? -15.581 -1.600 8.546 1.00 93.06 129 ARG A CA 1
ATOM 1034 C C . ARG A 1 129 ? -14.855 -2.769 7.889 1.00 93.06 129 ARG A C 1
ATOM 1036 O O . ARG A 1 129 ? -14.081 -2.578 6.953 1.00 93.06 129 ARG A O 1
ATOM 1043 N N . ARG A 1 130 ? -15.147 -4.010 8.292 1.00 93.19 130 ARG A N 1
ATOM 1044 C CA . ARG A 1 130 ? -14.586 -5.199 7.626 1.00 93.19 130 ARG A CA 1
ATOM 1045 C C . ARG A 1 130 ? -15.000 -5.306 6.162 1.00 93.19 130 ARG A C 1
ATOM 1047 O O . ARG A 1 130 ? -14.186 -5.740 5.346 1.00 93.19 130 ARG A O 1
ATOM 1054 N N . MET A 1 131 ? -16.235 -4.932 5.824 1.00 93.31 131 MET A N 1
ATOM 1055 C CA . MET A 1 131 ? -16.685 -4.906 4.431 1.00 93.31 131 MET A CA 1
ATOM 1056 C C . MET A 1 131 ? -15.937 -3.843 3.625 1.00 93.31 131 MET A C 1
ATOM 1058 O O . MET A 1 131 ? -15.453 -4.160 2.542 1.00 93.31 131 MET A O 1
ATOM 1062 N N . GLU A 1 132 ? -15.769 -2.629 4.159 1.00 92.56 132 GLU A N 1
ATOM 1063 C CA . GLU A 1 132 ? -14.975 -1.570 3.515 1.00 92.56 132 GLU A CA 1
ATOM 1064 C C . GLU A 1 132 ? -13.535 -2.030 3.240 1.00 92.56 132 GLU A C 1
ATOM 1066 O O . GLU A 1 132 ? -13.057 -1.929 2.108 1.00 92.56 132 GLU A O 1
ATOM 1071 N N . LEU A 1 133 ? -12.875 -2.638 4.234 1.00 92.88 133 LEU A N 1
ATOM 1072 C CA . LEU A 1 133 ? -11.525 -3.198 4.088 1.00 92.88 133 LEU A CA 1
ATOM 1073 C C . LEU A 1 133 ? -11.467 -4.384 3.110 1.00 92.88 133 LEU A C 1
ATOM 1075 O O . LEU A 1 133 ? -10.428 -4.648 2.508 1.00 92.88 133 LEU A O 1
ATOM 1079 N N . GLY A 1 134 ? -12.559 -5.133 2.957 1.00 92.38 134 GLY A N 1
ATOM 1080 C CA . GLY A 1 134 ? -12.672 -6.229 1.990 1.00 92.38 134 GLY A CA 1
ATOM 1081 C C . GLY A 1 134 ? -12.883 -5.763 0.546 1.00 92.38 134 GLY A C 1
ATOM 1082 O O . GLY A 1 134 ? -12.599 -6.516 -0.382 1.00 92.38 134 GLY A O 1
ATOM 1083 N N . LEU A 1 135 ? -13.359 -4.530 0.354 1.00 92.69 135 LEU A N 1
ATOM 1084 C CA . LEU A 1 135 ? -13.612 -3.910 -0.950 1.00 92.69 135 LEU A CA 1
ATOM 1085 C C . LEU A 1 135 ? -12.442 -3.043 -1.439 1.00 92.69 135 LEU A C 1
ATOM 1087 O O . LEU A 1 135 ? -12.570 -2.361 -2.460 1.00 92.69 135 LEU A O 1
ATOM 1091 N N . LEU A 1 136 ? -11.309 -3.061 -0.729 1.00 91.56 136 LEU A N 1
ATOM 1092 C CA . LEU A 1 136 ? -10.119 -2.319 -1.126 1.00 91.56 136 LEU A CA 1
ATOM 1093 C C . LEU A 1 136 ? -9.667 -2.730 -2.541 1.00 91.56 136 LEU A C 1
ATOM 1095 O O . LEU A 1 136 ? -9.585 -3.927 -2.839 1.00 91.56 136 LEU A O 1
ATOM 1099 N N . PRO A 1 137 ? -9.365 -1.759 -3.424 1.00 87.06 137 PRO A N 1
ATOM 1100 C CA . PRO A 1 137 ? -8.840 -2.056 -4.748 1.00 87.06 137 PRO A CA 1
ATOM 1101 C C . PRO A 1 137 ? -7.535 -2.865 -4.672 1.00 87.06 137 PRO A C 1
ATOM 1103 O O . PRO A 1 137 ? -6.722 -2.630 -3.777 1.00 87.06 137 PRO A O 1
ATOM 1106 N N . PRO A 1 138 ? -7.291 -3.787 -5.622 1.00 82.38 138 PRO A N 1
ATOM 1107 C CA . PRO A 1 138 ? -6.068 -4.586 -5.645 1.00 82.38 138 PRO A CA 1
ATOM 1108 C C . PRO A 1 138 ? -4.832 -3.793 -6.105 1.00 82.38 138 PRO A C 1
ATOM 1110 O O . PRO A 1 138 ? -3.718 -4.307 -6.034 1.00 82.38 138 PRO A O 1
ATOM 1113 N N . ASP A 1 139 ? -5.006 -2.572 -6.621 1.00 84.88 139 ASP A N 1
ATOM 1114 C CA . ASP A 1 139 ? -3.913 -1.691 -7.026 1.00 84.88 139 ASP A CA 1
ATOM 1115 C C . ASP A 1 139 ? -3.481 -0.751 -5.888 1.00 84.88 139 ASP A C 1
ATOM 1117 O O . ASP A 1 139 ? -4.310 -0.247 -5.131 1.00 84.88 139 ASP A O 1
ATOM 1121 N N . LEU A 1 140 ? -2.176 -0.473 -5.793 1.00 86.31 140 LEU A N 1
ATOM 1122 C CA . LEU A 1 140 ? -1.600 0.310 -4.693 1.00 86.31 140 LEU A CA 1
ATOM 1123 C C . LEU A 1 140 ? -2.180 1.728 -4.616 1.00 86.31 140 LEU A C 1
ATOM 1125 O O . LEU A 1 140 ? -2.536 2.204 -3.543 1.00 86.31 140 LEU A O 1
ATOM 1129 N N . ALA A 1 141 ? -2.312 2.402 -5.759 1.00 87.12 141 ALA A N 1
ATOM 1130 C CA . ALA A 1 141 ? -2.827 3.768 -5.809 1.00 87.12 141 ALA A CA 1
ATOM 1131 C C . ALA A 1 141 ? -4.297 3.847 -5.361 1.00 87.12 141 ALA A C 1
ATOM 1133 O O . ALA A 1 141 ? -4.692 4.799 -4.682 1.00 87.12 141 ALA A O 1
ATOM 1134 N N . GLY A 1 142 ? -5.103 2.852 -5.734 1.00 89.31 142 GLY A N 1
ATOM 1135 C CA . GLY A 1 142 ? -6.474 2.679 -5.277 1.00 89.31 142 GLY A CA 1
ATOM 1136 C C . GLY A 1 142 ? -6.544 2.405 -3.779 1.00 89.31 142 GLY A C 1
ATOM 1137 O O . GLY A 1 142 ? -7.299 3.081 -3.084 1.00 89.31 142 GLY A O 1
ATOM 1138 N N . MET A 1 143 ? -5.713 1.492 -3.271 1.00 90.69 143 MET A N 1
ATOM 1139 C CA . MET A 1 143 ? -5.635 1.172 -1.845 1.00 90.69 143 MET A CA 1
ATOM 1140 C C . MET A 1 143 ? -5.283 2.401 -0.998 1.00 90.69 143 MET A C 1
ATOM 1142 O O . MET A 1 143 ? -6.012 2.712 -0.060 1.00 90.69 143 MET A O 1
ATOM 1146 N N . VAL A 1 144 ? -4.245 3.158 -1.376 1.00 92.69 144 VAL A N 1
ATOM 1147 C CA . VAL A 1 144 ? -3.855 4.404 -0.691 1.00 92.69 144 VAL A CA 1
ATOM 1148 C C . VAL A 1 144 ? -5.008 5.405 -0.671 1.00 92.69 144 VAL A C 1
ATOM 1150 O O . VAL A 1 144 ? -5.320 5.969 0.373 1.00 92.69 144 VAL A O 1
ATOM 1153 N N . ARG A 1 145 ? -5.689 5.616 -1.803 1.00 92.19 145 ARG A N 1
ATOM 1154 C CA . ARG A 1 145 ? -6.816 6.557 -1.872 1.00 92.19 145 ARG A CA 1
ATOM 1155 C C . ARG A 1 145 ? -7.994 6.117 -1.006 1.00 92.19 145 ARG A C 1
ATOM 1157 O O . ARG A 1 145 ? -8.645 6.965 -0.401 1.00 92.19 145 ARG A O 1
ATOM 1164 N N . SER A 1 146 ? -8.292 4.823 -0.971 1.00 93.50 146 SER A N 1
ATOM 1165 C CA . SER A 1 146 ? -9.347 4.292 -0.111 1.00 93.50 146 SER A CA 1
ATOM 1166 C C . SER A 1 146 ? -8.994 4.477 1.364 1.00 93.50 146 SER A C 1
ATOM 1168 O O . SER A 1 146 ? -9.813 5.008 2.106 1.00 93.50 146 SER A O 1
ATOM 1170 N N . LEU A 1 147 ? -7.764 4.141 1.765 1.00 94.25 147 LEU A N 1
ATOM 1171 C CA . LEU A 1 147 ? -7.294 4.282 3.147 1.00 94.25 147 LEU A CA 1
ATOM 1172 C C . LEU A 1 147 ? -7.177 5.748 3.601 1.00 94.25 147 LEU A C 1
ATOM 1174 O O . LEU A 1 147 ? -7.456 6.048 4.754 1.00 94.25 147 LEU A O 1
ATOM 1178 N N . GLN A 1 148 ? -6.875 6.687 2.699 1.00 93.69 148 GLN A N 1
ATOM 1179 C CA . GLN A 1 148 ? -6.900 8.127 3.007 1.00 93.69 148 GLN A CA 1
ATOM 1180 C C . GLN A 1 148 ? -8.285 8.644 3.415 1.00 93.69 148 GLN A C 1
ATOM 1182 O O . GLN A 1 148 ? -8.379 9.619 4.155 1.00 93.69 148 GLN A O 1
ATOM 1187 N N . ASN A 1 149 ? -9.353 8.028 2.905 1.00 92.69 149 ASN A N 1
ATOM 1188 C CA . ASN A 1 149 ? -10.732 8.402 3.225 1.00 92.69 149 ASN A CA 1
ATOM 1189 C C . ASN A 1 149 ? -11.360 7.464 4.267 1.00 92.69 149 ASN A C 1
ATOM 1191 O O . ASN A 1 149 ? -12.559 7.557 4.518 1.00 92.69 149 ASN A O 1
ATOM 1195 N N . TYR A 1 150 ? -10.575 6.542 4.825 1.00 94.38 150 TYR A N 1
ATOM 1196 C CA . TYR A 1 150 ? -11.046 5.531 5.756 1.00 94.38 150 TYR A CA 1
ATOM 1197 C C . TYR A 1 150 ? -10.930 6.019 7.206 1.00 94.38 150 TYR A C 1
ATOM 1199 O O . TYR A 1 150 ? -9.920 6.592 7.625 1.00 94.38 150 TYR A O 1
ATOM 1207 N N . ASP A 1 151 ? -11.971 5.757 7.994 1.00 93.50 151 ASP A N 1
ATOM 1208 C CA . ASP A 1 151 ? -12.015 6.098 9.414 1.00 93.50 151 ASP A CA 1
ATOM 1209 C C . ASP A 1 151 ? -11.451 4.952 10.260 1.00 93.50 151 ASP A C 1
ATOM 1211 O O . ASP A 1 151 ? -12.189 4.084 10.727 1.00 93.50 151 ASP A O 1
ATOM 1215 N N . PHE A 1 152 ? -10.135 4.974 10.483 1.00 95.38 152 PHE A N 1
ATOM 1216 C CA . PHE A 1 152 ? -9.443 3.969 11.295 1.00 95.38 152 PHE A CA 1
ATOM 1217 C C . PHE A 1 152 ? -9.989 3.858 12.719 1.00 95.38 152 PHE A C 1
ATOM 1219 O O . PHE A 1 152 ? -10.116 4.867 13.428 1.00 95.38 152 PHE A O 1
ATOM 1226 N N . VAL A 1 153 ? -10.221 2.613 13.142 1.00 94.69 153 VAL A N 1
ATOM 1227 C CA . VAL A 1 153 ? -10.528 2.226 14.522 1.00 94.69 153 VAL A CA 1
ATOM 1228 C C . VAL A 1 153 ? -9.242 2.083 15.334 1.00 94.69 153 VAL A C 1
ATOM 1230 O O . VAL A 1 153 ? -9.206 2.505 16.491 1.00 94.69 153 VAL A O 1
ATOM 1233 N N . SER A 1 154 ? -8.186 1.510 14.747 1.00 95.88 154 SER A N 1
ATOM 1234 C CA . SER A 1 154 ? -6.898 1.306 15.413 1.00 95.88 154 SER A CA 1
ATOM 1235 C C . SER A 1 154 ? -6.032 2.569 15.326 1.00 95.88 154 SER A C 1
ATOM 1237 O O . SER A 1 154 ? -5.668 2.984 14.221 1.00 95.88 154 SER A O 1
ATOM 1239 N N . PRO A 1 155 ? -5.628 3.170 16.462 1.00 94.06 155 PRO A N 1
ATOM 1240 C CA . PRO A 1 155 ? -4.672 4.277 16.460 1.00 94.06 155 PRO A CA 1
ATOM 1241 C C . PRO A 1 155 ? -3.322 3.883 15.854 1.00 94.06 155 PRO A C 1
ATOM 1243 O O . PRO A 1 155 ? -2.694 4.692 15.181 1.00 94.06 155 PRO A O 1
ATOM 1246 N N . GLU A 1 156 ? -2.904 2.635 16.072 1.00 94.81 156 GLU A N 1
ATOM 1247 C CA . GLU A 1 156 ? -1.650 2.089 15.551 1.00 94.81 156 GLU A CA 1
ATOM 1248 C C . GLU A 1 156 ? -1.659 2.039 14.018 1.00 94.81 156 GLU A C 1
ATOM 1250 O O . GLU A 1 156 ? -0.765 2.603 13.394 1.00 94.81 156 GLU A O 1
ATOM 1255 N N . ALA A 1 157 ? -2.720 1.482 13.419 1.00 96.31 157 ALA A N 1
ATOM 1256 C CA . ALA A 1 157 ? -2.866 1.411 11.965 1.00 96.31 157 ALA A CA 1
ATOM 1257 C C . ALA A 1 157 ? -2.912 2.803 11.319 1.00 96.31 157 ALA A C 1
ATOM 1259 O O . ALA A 1 157 ? -2.307 3.021 10.270 1.00 96.31 157 ALA A O 1
ATOM 1260 N N . ARG A 1 158 ? -3.597 3.765 11.961 1.00 95.75 158 ARG A N 1
ATOM 1261 C CA . ARG A 1 158 ? -3.615 5.162 11.502 1.00 95.75 158 ARG A CA 1
ATOM 1262 C C . ARG A 1 158 ? -2.208 5.757 11.498 1.00 95.75 158 ARG A C 1
ATOM 1264 O O . ARG A 1 158 ? -1.810 6.319 10.485 1.00 95.75 158 ARG A O 1
ATOM 1271 N N . GLN A 1 159 ? -1.472 5.626 12.601 1.00 96.50 159 GLN A N 1
ATOM 1272 C CA . GLN A 1 159 ? -0.123 6.182 12.702 1.00 96.50 159 GLN A CA 1
ATOM 1273 C C . GLN A 1 159 ? 0.814 5.556 11.666 1.00 96.50 159 GLN A C 1
ATOM 1275 O O . GLN A 1 159 ? 1.515 6.274 10.967 1.00 96.50 159 GLN A O 1
ATOM 1280 N N . HIS A 1 160 ? 0.788 4.231 11.522 1.00 96.31 160 HIS A N 1
ATOM 1281 C CA . HIS A 1 160 ? 1.619 3.523 10.551 1.00 96.31 160 HIS A CA 1
ATOM 1282 C C . HIS A 1 160 ? 1.306 3.971 9.112 1.00 96.31 160 HIS A C 1
ATOM 1284 O O . HIS A 1 160 ? 2.214 4.234 8.324 1.00 96.31 160 HIS A O 1
ATOM 1290 N N . PHE A 1 161 ? 0.025 4.151 8.776 1.00 96.69 161 PHE A N 1
ATOM 1291 C CA . PHE A 1 161 ? -0.373 4.696 7.479 1.00 96.69 161 PHE A CA 1
ATOM 1292 C C . PHE A 1 161 ? 0.132 6.129 7.254 1.00 96.69 161 PHE A C 1
ATOM 1294 O O . PHE A 1 161 ? 0.604 6.452 6.164 1.00 96.69 161 PHE A O 1
ATOM 1301 N N . GLU A 1 162 ? 0.032 6.989 8.267 1.00 95.69 162 GLU A N 1
ATOM 1302 C CA . GLU A 1 162 ? 0.525 8.368 8.211 1.00 95.69 162 GLU A CA 1
ATOM 1303 C C . GLU A 1 162 ? 2.051 8.408 8.028 1.00 95.69 162 GLU A C 1
ATOM 1305 O O . GLU A 1 162 ? 2.530 9.083 7.117 1.00 95.69 162 GLU A O 1
ATOM 1310 N N . ASP A 1 163 ? 2.801 7.611 8.792 1.00 95.88 163 ASP A N 1
ATOM 1311 C CA . ASP A 1 163 ? 4.262 7.498 8.688 1.00 95.88 163 ASP A CA 1
ATOM 1312 C C . ASP A 1 163 ? 4.699 7.011 7.294 1.00 95.88 163 ASP A C 1
ATOM 1314 O O . ASP A 1 163 ? 5.670 7.513 6.717 1.00 95.88 163 ASP A O 1
ATOM 1318 N N . LEU A 1 164 ? 3.969 6.049 6.721 1.00 93.88 164 LEU A N 1
ATOM 1319 C CA . LEU A 1 164 ? 4.195 5.585 5.353 1.00 93.88 164 LEU A CA 1
ATOM 1320 C C . LEU A 1 164 ? 3.953 6.711 4.341 1.00 93.88 164 LEU A C 1
ATOM 1322 O O . LEU A 1 164 ? 4.756 6.898 3.430 1.00 93.88 164 LEU A O 1
ATOM 1326 N N . MET A 1 165 ? 2.875 7.482 4.502 1.00 92.81 165 MET A N 1
ATOM 1327 C CA . MET A 1 165 ? 2.564 8.616 3.628 1.00 92.81 165 MET A CA 1
ATOM 1328 C C . MET A 1 165 ? 3.593 9.748 3.728 1.00 92.81 165 MET A C 1
ATOM 1330 O O . MET A 1 165 ? 3.837 10.415 2.727 1.00 92.81 165 MET A O 1
ATOM 1334 N N . GLU A 1 166 ? 4.204 9.966 4.894 1.00 92.94 166 GLU A N 1
ATOM 1335 C CA . GLU A 1 166 ? 5.276 10.955 5.075 1.00 92.94 166 GLU A CA 1
ATOM 1336 C C . GLU A 1 166 ? 6.596 10.550 4.401 1.00 92.94 166 GLU A C 1
ATOM 1338 O O . GLU A 1 166 ? 7.406 11.412 4.050 1.00 92.94 166 GLU A O 1
ATOM 1343 N N . ARG A 1 167 ? 6.828 9.244 4.215 1.00 88.19 167 ARG A N 1
ATOM 1344 C CA . ARG A 1 167 ? 8.033 8.704 3.563 1.00 88.19 167 ARG A CA 1
ATOM 1345 C C . ARG A 1 167 ? 7.981 8.743 2.032 1.00 88.19 167 ARG A C 1
ATOM 1347 O O . ARG A 1 167 ? 9.035 8.577 1.411 1.00 88.19 167 ARG A O 1
ATOM 1354 N N . LEU A 1 168 ? 6.794 8.909 1.443 1.00 83.00 168 LEU A N 1
ATOM 1355 C CA . LEU A 1 168 ? 6.541 8.921 -0.007 1.00 83.00 168 LEU A CA 1
ATOM 1356 C C . LEU A 1 168 ? 6.704 10.316 -0.623 1.00 83.00 168 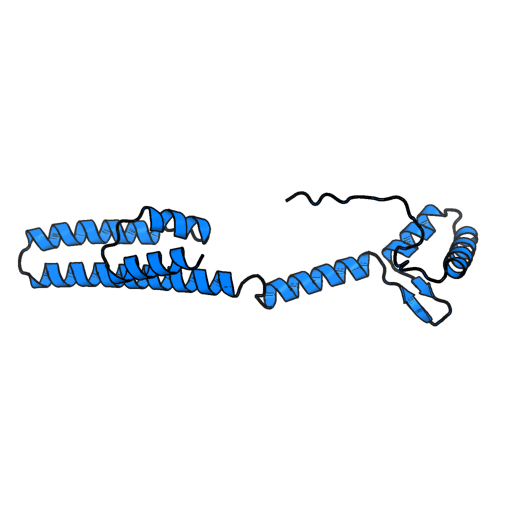LEU A C 1
ATOM 1358 O O . LEU A 1 168 ? 7.277 10.383 -1.736 1.00 83.00 168 LEU A O 1
#

pLDDT: mean 80.8, std 15.7, range [38.09, 97.25]

Foldseek 3Di:
DDDDDDDDDDPPPDDDPPPDVPQVVVQLVVVCVVPVDSVVSVVCCQAQFDAGPVGDTDHHPPRVVVVVVVVVVCCVVVQVVNDVVVVLVVLLVVLLVQLLVLLVVQLVVQVVVPDPVSNVVSVVVSVVLVVLSVPQDPDSVSNLVSVVPDDGSGPVSVVSNVVSVVVD

Radius of gyration: 31.33 Å; chains: 1; bounding box: 64×28×88 Å

Sequence (168 aa):
MTWRFAYRRWDGTQDSLVDDTDAVLSQLTDDLLANGDLHEALQRMLNRGWRLPDGRRVEGLRDLLDRIRLEREETLESGDLGGTYHEIAQELSEVVTEERLGIERLESDAAASGDQRRQEITEEVAAERRMELGLLPPDLAGMVRSLQNYDFVSPEARQHFEDLMERL